Protein AF-A0A4D9EWF1-F1 (afdb_monomer_lite)

Foldseek 3Di:
DDDDDDDDDDDDDDDDPVVVVVVVVVVVVVVPPPPPPPDDPQPWDWDDDPPDTDIGRPVVVVVCVVVADPDHPPPDDDPVVVVVVVVVVVVVVVVVVVVVVVVVVVVVVVVVVVVVVVVVVVVVVVVVVVVVVVVVVVVVVVVVVVVVVVVVCVCVVVVVVVVVVVVVVVVVVVVVVD

pLDDT: mean 80.26, std 21.65, range [34.38, 98.81]

Structure (mmCIF, N/CA/C/O backbone):
data_AF-A0A4D9EWF1-F1
#
_entry.id   AF-A0A4D9EWF1-F1
#
loop_
_atom_site.group_PDB
_atom_site.id
_atom_site.type_symbol
_atom_site.label_atom_id
_atom_site.label_alt_id
_atom_site.label_comp_id
_atom_site.label_asym_id
_atom_site.label_entity_id
_atom_site.label_seq_id
_atom_site.pdbx_PDB_ins_code
_atom_site.Cartn_x
_atom_site.Cartn_y
_atom_site.Cartn_z
_atom_site.occupancy
_atom_site.B_iso_or_equiv
_atom_site.auth_seq_id
_atom_site.auth_comp_id
_atom_site.auth_asym_id
_atom_site.auth_atom_id
_atom_site.pdbx_PDB_model_num
ATOM 1 N N . MET A 1 1 ? -14.096 -40.165 -10.274 1.00 41.22 1 MET A N 1
ATOM 2 C CA . MET A 1 1 ? -14.334 -40.888 -9.010 1.00 41.22 1 MET A CA 1
ATOM 3 C C . MET A 1 1 ? -14.998 -39.906 -8.071 1.00 41.22 1 MET A C 1
ATOM 5 O O . MET A 1 1 ? -14.329 -39.024 -7.555 1.00 41.22 1 MET A O 1
ATOM 9 N N . ALA A 1 2 ? -16.323 -39.965 -8.005 1.00 45.28 2 ALA A N 1
ATOM 10 C CA . ALA A 1 2 ? -17.148 -39.137 -7.143 1.00 45.28 2 ALA A CA 1
ATOM 11 C C . ALA A 1 2 ? -17.804 -40.099 -6.155 1.00 45.28 2 ALA A C 1
ATOM 13 O O . ALA A 1 2 ? -18.654 -40.887 -6.554 1.00 45.28 2 ALA A O 1
ATOM 14 N N . GLU A 1 3 ? -17.343 -40.088 -4.910 1.00 45.12 3 GLU A N 1
ATOM 15 C CA . GLU A 1 3 ? -17.909 -40.901 -3.836 1.00 45.12 3 GLU A CA 1
ATOM 16 C C . GLU A 1 3 ? -18.661 -39.947 -2.912 1.00 45.12 3 GLU A C 1
ATOM 18 O O . GLU A 1 3 ? -18.071 -39.180 -2.150 1.00 45.12 3 GLU A O 1
ATOM 23 N N . GLY A 1 4 ? -19.984 -39.939 -3.078 1.00 44.94 4 GLY A N 1
ATOM 24 C CA . GLY A 1 4 ? -20.916 -39.242 -2.210 1.00 44.94 4 GLY A CA 1
ATOM 25 C C . GLY A 1 4 ? -21.021 -39.945 -0.863 1.00 44.94 4 GLY A C 1
ATOM 26 O O . GLY A 1 4 ? -21.132 -41.166 -0.792 1.00 44.94 4 GLY A O 1
ATOM 27 N N . TRP A 1 5 ? -21.004 -39.165 0.212 1.00 42.62 5 TRP A N 1
ATOM 28 C CA . TRP A 1 5 ? -21.293 -39.664 1.548 1.00 42.62 5 TRP A CA 1
ATOM 29 C C . TRP A 1 5 ? -22.778 -39.453 1.833 1.00 42.62 5 TRP A C 1
ATOM 31 O O . TRP A 1 5 ? -23.237 -38.340 2.084 1.00 42.62 5 TRP A O 1
ATOM 41 N N . HIS A 1 6 ? -23.527 -40.549 1.737 1.00 42.06 6 HIS A N 1
ATOM 42 C CA . HIS A 1 6 ? -24.895 -40.670 2.221 1.00 42.06 6 HIS A CA 1
ATOM 43 C C . HIS A 1 6 ? -24.904 -40.660 3.757 1.00 42.06 6 HIS A C 1
ATOM 45 O O . HIS A 1 6 ? -24.230 -41.468 4.393 1.00 42.06 6 HIS A O 1
ATOM 51 N N . VAL A 1 7 ? -25.702 -39.769 4.344 1.00 54.28 7 VAL A N 1
ATOM 52 C CA . VAL A 1 7 ? -26.043 -39.763 5.774 1.00 54.28 7 VAL A CA 1
ATOM 53 C C . VAL A 1 7 ? -27.310 -40.609 5.965 1.00 54.28 7 VAL A C 1
ATOM 55 O O . VAL A 1 7 ? -28.289 -40.351 5.259 1.00 54.28 7 VAL A O 1
ATOM 58 N N . PRO A 1 8 ? -27.345 -41.608 6.868 1.00 50.97 8 PRO A N 1
ATOM 59 C CA . PRO A 1 8 ? -28.571 -42.341 7.158 1.00 50.97 8 PRO A CA 1
ATOM 60 C C . PRO A 1 8 ? -29.468 -41.542 8.114 1.00 50.97 8 PRO A C 1
ATOM 62 O O . PRO A 1 8 ? -29.008 -40.979 9.108 1.00 50.97 8 PRO A O 1
ATOM 65 N N . ALA A 1 9 ? -30.759 -41.495 7.785 1.00 40.56 9 ALA A N 1
ATOM 66 C CA . ALA A 1 9 ? -31.810 -40.896 8.593 1.00 40.56 9 ALA A CA 1
ATOM 67 C C . ALA A 1 9 ? -32.040 -41.728 9.864 1.00 40.56 9 ALA A C 1
ATOM 69 O O . ALA A 1 9 ? -32.308 -42.923 9.780 1.00 40.56 9 ALA A O 1
ATOM 70 N N . ALA A 1 10 ? -31.939 -41.094 11.032 1.00 45.75 10 ALA A N 1
ATOM 71 C CA . ALA A 1 10 ? -32.420 -41.664 12.282 1.00 45.75 10 ALA A CA 1
ATOM 72 C C . ALA A 1 10 ? -33.916 -41.347 12.408 1.00 45.75 10 ALA A C 1
ATOM 74 O O . ALA A 1 10 ? -34.304 -40.183 12.532 1.00 45.75 10 ALA A O 1
ATOM 75 N N . GLU A 1 11 ? -34.742 -42.386 12.318 1.00 41.88 11 GLU A N 1
ATOM 76 C CA . GLU A 1 11 ? -36.169 -42.350 12.627 1.00 41.88 11 GLU A CA 1
ATOM 77 C C . GLU A 1 11 ? -36.391 -41.864 14.064 1.00 41.88 11 GLU A C 1
ATOM 79 O O . GLU A 1 11 ? -35.862 -42.419 15.026 1.00 41.88 11 GLU A O 1
ATOM 84 N N . VAL A 1 12 ? -37.179 -40.798 14.198 1.00 46.44 12 VAL A N 1
ATOM 85 C CA . VAL A 1 12 ? -37.703 -40.320 15.477 1.00 46.44 12 VAL A CA 1
ATOM 86 C C . VAL A 1 12 ? -38.947 -41.149 15.782 1.00 46.44 12 VAL A C 1
ATOM 88 O O . VAL A 1 12 ? -40.030 -40.867 15.269 1.00 46.44 12 VAL A O 1
ATOM 91 N N . GLU A 1 13 ? -38.784 -42.194 16.590 1.00 48.16 13 GLU A N 1
ATOM 92 C CA . GLU A 1 13 ? -39.905 -42.882 17.230 1.00 48.16 13 GLU A CA 1
ATOM 93 C C . GLU A 1 13 ? -40.568 -41.915 18.224 1.00 48.16 13 GLU A C 1
ATOM 95 O O . GLU A 1 13 ? -39.936 -41.420 19.159 1.00 48.16 13 GLU A O 1
ATOM 100 N N . GLY A 1 14 ? -41.839 -41.589 17.985 1.00 56.00 14 GLY A N 1
ATOM 101 C CA . GLY A 1 14 ? -42.643 -40.791 18.907 1.00 56.00 14 GLY A CA 1
ATOM 102 C C . GLY A 1 14 ? -42.967 -41.578 20.184 1.00 56.00 14 GLY A C 1
ATOM 103 O O . GLY A 1 14 ? -43.081 -42.803 20.129 1.00 56.00 14 GLY A O 1
ATOM 104 N N . PRO A 1 15 ? -43.150 -40.909 21.336 1.00 49.34 15 PRO A N 1
ATOM 105 C CA . PRO A 1 15 ? -43.495 -41.591 22.576 1.00 49.34 15 PRO A CA 1
ATOM 106 C C . PRO A 1 15 ? -44.854 -42.283 22.423 1.00 49.34 15 PRO A C 1
ATOM 108 O O . PRO A 1 15 ? -45.879 -41.649 22.159 1.00 49.34 15 PRO A O 1
ATOM 111 N N . GLY A 1 16 ? -44.840 -43.610 22.541 1.00 48.72 16 GLY A N 1
ATOM 112 C CA . GLY A 1 16 ? -46.017 -44.457 22.419 1.00 48.72 16 GLY A CA 1
ATOM 113 C C . GLY A 1 16 ? -47.043 -44.179 23.518 1.00 48.72 16 GLY A C 1
ATOM 114 O O . GLY A 1 16 ? -46.703 -43.907 24.670 1.00 48.72 16 GLY A O 1
ATOM 115 N N . GLN A 1 17 ? -48.323 -44.343 23.175 1.00 51.53 17 GLN A N 1
ATOM 116 C CA . GLN A 1 17 ? -49.503 -44.229 24.054 1.00 51.53 17 GLN A CA 1
ATOM 117 C C . GLN A 1 17 ? -49.448 -45.090 25.339 1.00 51.53 17 GLN A C 1
ATOM 119 O O . GLN A 1 17 ? -50.305 -44.972 26.212 1.00 51.53 17 GLN A O 1
ATOM 124 N N . GLN A 1 18 ? -48.427 -45.934 25.487 1.00 50.91 18 GLN A N 1
ATOM 125 C CA . GLN A 1 18 ? -48.161 -46.766 26.654 1.00 50.91 18 GLN A CA 1
ATOM 126 C C . GLN A 1 18 ? -47.516 -45.990 27.821 1.00 50.91 18 GLN A C 1
ATOM 128 O O . GLN A 1 18 ? -47.712 -46.365 28.976 1.00 50.91 18 GLN A O 1
ATOM 133 N N . GLU A 1 19 ? -46.824 -44.876 27.550 1.00 50.16 19 GLU A N 1
ATOM 134 C CA . GLU A 1 19 ? -46.183 -44.040 28.580 1.00 50.16 19 GLU A CA 1
ATOM 135 C C . GLU A 1 19 ? -47.187 -43.096 29.277 1.00 50.16 19 GLU A C 1
ATOM 137 O O . GLU A 1 19 ? -47.086 -42.836 30.477 1.00 50.16 19 GLU A O 1
ATOM 142 N N . GLN A 1 20 ? -48.244 -42.676 28.571 1.00 49.59 20 GLN A N 1
ATOM 143 C CA . GLN A 1 20 ? -49.324 -41.848 29.134 1.00 49.59 20 GLN A CA 1
ATOM 144 C C . GLN A 1 20 ? -50.220 -42.612 30.123 1.00 49.59 20 GLN A C 1
ATOM 146 O O . GLN A 1 20 ? -50.588 -42.070 31.163 1.00 49.59 20 GLN A O 1
ATOM 151 N N . LEU A 1 21 ? -50.502 -43.894 29.868 1.00 54.72 21 LEU A N 1
ATOM 152 C CA . LEU A 1 21 ? -51.277 -44.743 30.786 1.00 54.72 21 LEU A CA 1
ATOM 153 C C . LEU A 1 21 ? -50.493 -45.107 32.061 1.00 54.72 21 LEU A C 1
ATOM 155 O O . LEU A 1 21 ? -51.090 -45.351 33.110 1.00 54.72 21 LEU A O 1
ATOM 159 N N . ALA A 1 22 ? -49.157 -45.128 31.999 1.00 55.53 22 ALA A N 1
ATOM 160 C CA . ALA A 1 22 ? -48.307 -45.327 33.173 1.00 55.53 22 ALA A CA 1
ATOM 161 C C . ALA A 1 22 ? -48.285 -44.086 34.085 1.00 55.53 22 ALA A C 1
ATOM 163 O O . ALA A 1 22 ? -48.268 -44.224 35.311 1.00 55.53 22 ALA A O 1
ATOM 164 N N . ALA A 1 23 ? -48.350 -42.883 33.505 1.00 55.47 23 ALA A N 1
ATOM 165 C CA . ALA A 1 23 ? -48.400 -41.631 34.255 1.00 55.47 23 ALA A CA 1
ATOM 166 C C . ALA A 1 23 ? -49.732 -41.445 35.010 1.00 55.47 23 ALA A C 1
ATOM 168 O O . ALA A 1 23 ? -49.711 -41.073 36.183 1.00 55.47 23 ALA A O 1
ATOM 169 N N . GLU A 1 24 ? -50.879 -41.782 34.403 1.00 52.94 24 GLU A N 1
ATOM 170 C CA . GLU A 1 24 ? -52.185 -41.687 35.085 1.00 52.94 24 GLU A CA 1
ATOM 171 C C . GLU A 1 24 ? -52.344 -42.715 36.217 1.00 52.94 24 GLU A C 1
ATOM 173 O O . GLU A 1 24 ? -52.790 -42.363 37.310 1.00 52.94 24 GLU A O 1
ATOM 178 N N . ARG A 1 25 ? -51.872 -43.957 36.028 1.00 52.69 25 ARG A N 1
ATOM 179 C CA . ARG A 1 25 ? -51.883 -44.973 37.103 1.00 52.69 25 ARG A CA 1
ATOM 180 C C . ARG A 1 25 ? -50.954 -44.611 38.263 1.00 52.69 25 ARG A C 1
ATOM 182 O O . ARG A 1 25 ? -51.223 -44.988 39.401 1.00 52.69 25 ARG A O 1
ATOM 189 N N . SER A 1 26 ? -49.886 -43.861 37.989 1.00 52.09 26 SER A N 1
ATOM 190 C CA . SER A 1 26 ? -48.981 -43.348 39.023 1.00 52.09 26 SER A CA 1
ATOM 191 C C . SER A 1 26 ? -49.622 -42.221 39.846 1.00 52.09 26 SER A C 1
ATOM 193 O O . SER A 1 26 ? -49.317 -42.086 41.029 1.00 52.09 26 SER A O 1
ATOM 195 N N . LEU A 1 27 ? -50.549 -41.448 39.262 1.00 51.47 27 LEU A N 1
ATOM 196 C CA . LEU A 1 27 ? -51.271 -40.375 39.954 1.00 51.47 27 LEU A CA 1
ATOM 197 C C . LEU A 1 27 ? -52.372 -40.915 40.891 1.00 51.47 27 LEU A C 1
ATOM 199 O O . LEU A 1 27 ? -52.554 -40.397 41.994 1.00 51.47 27 LEU A O 1
ATOM 203 N N . GLU A 1 28 ? -53.070 -41.987 40.495 1.00 49.38 28 GLU A N 1
ATOM 204 C CA . GLU A 1 28 ? -54.054 -42.670 41.354 1.00 49.38 28 GLU A CA 1
ATOM 205 C C . GLU A 1 28 ? -53.389 -43.475 42.485 1.00 49.38 28 GLU A C 1
ATOM 207 O O . GLU A 1 28 ? -53.903 -43.500 43.605 1.00 49.38 28 GLU A O 1
ATOM 212 N N . ALA A 1 29 ? -52.209 -44.061 42.242 1.00 44.09 29 ALA A N 1
ATOM 213 C CA . ALA A 1 29 ? -51.452 -44.795 43.261 1.00 44.09 29 ALA A CA 1
ATOM 214 C C . ALA A 1 29 ? -50.949 -43.895 44.408 1.00 44.09 29 ALA A C 1
ATOM 216 O O . ALA A 1 29 ? -50.896 -44.332 45.555 1.00 44.09 29 ALA A O 1
ATOM 217 N N . LEU A 1 30 ? -50.658 -42.618 44.135 1.00 44.62 30 LEU A N 1
ATOM 218 C CA . LEU A 1 30 ? -50.255 -41.644 45.160 1.00 44.62 30 LEU A CA 1
ATOM 219 C C . LEU A 1 30 ? -51.425 -41.141 46.025 1.00 44.62 30 LEU A C 1
ATOM 221 O O . LEU A 1 30 ? -51.194 -40.578 47.094 1.00 44.62 30 LEU A O 1
ATOM 225 N N . SER A 1 31 ? -52.676 -41.354 45.602 1.00 44.22 31 SER A N 1
ATOM 226 C CA . SER A 1 31 ? -53.863 -40.959 46.378 1.00 44.22 31 SER A CA 1
ATOM 227 C C . SER A 1 31 ? -54.306 -42.020 47.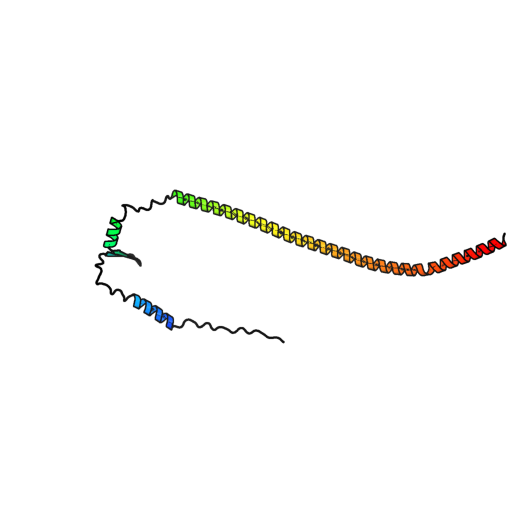396 1.00 44.22 31 SER A C 1
ATOM 229 O O . SER A 1 31 ? -55.109 -41.717 48.279 1.00 44.22 31 SER A O 1
ATOM 231 N N . LEU A 1 32 ? -53.781 -43.251 47.304 1.00 44.00 32 LEU A N 1
ATOM 232 C CA . LEU A 1 32 ? -54.250 -44.408 48.077 1.00 44.00 32 LEU A CA 1
ATOM 233 C C . LEU A 1 32 ? -53.301 -44.874 49.196 1.00 44.00 32 LEU A C 1
ATOM 235 O O . LEU A 1 32 ? -53.559 -45.899 49.819 1.00 44.00 32 LEU A O 1
ATOM 239 N N . GLU A 1 33 ? -52.252 -44.110 49.510 1.00 43.50 33 GLU A N 1
ATOM 240 C CA . GLU A 1 33 ? -51.353 -44.384 50.645 1.00 43.50 33 GLU A CA 1
ATOM 241 C C . GLU A 1 33 ? -51.491 -43.338 51.769 1.00 43.50 33 GLU A C 1
ATOM 243 O O . GLU A 1 33 ? -50.526 -42.938 52.412 1.00 43.50 33 GLU A O 1
ATOM 248 N N . CYS A 1 34 ? -52.723 -42.912 52.067 1.00 34.38 34 CYS A N 1
ATOM 249 C CA . CYS A 1 34 ? -53.056 -42.263 53.344 1.00 34.38 34 CYS A CA 1
ATOM 250 C C . CYS A 1 34 ? -53.622 -43.310 54.323 1.00 34.38 34 CYS A C 1
ATOM 252 O O . CYS A 1 34 ? -54.742 -43.205 54.819 1.00 34.38 34 CYS A O 1
ATOM 254 N N . GLY A 1 35 ? -52.854 -44.382 54.527 1.00 42.12 35 GLY A N 1
ATOM 255 C CA . GLY A 1 35 ? -53.223 -45.568 55.305 1.00 42.12 35 GLY A CA 1
ATOM 256 C C . GLY A 1 35 ? -52.390 -45.776 56.572 1.00 42.12 35 GLY A C 1
ATOM 257 O O . GLY A 1 35 ? -52.255 -46.906 57.022 1.00 42.12 35 GLY A O 1
ATOM 258 N N . ALA A 1 36 ? -51.824 -44.717 57.158 1.00 41.38 36 ALA A N 1
ATOM 259 C CA . ALA A 1 36 ? -51.098 -44.777 58.432 1.00 41.38 36 ALA A CA 1
ATOM 260 C C . ALA A 1 36 ? -51.789 -43.922 59.510 1.00 41.38 36 ALA A C 1
ATOM 262 O O . ALA A 1 36 ? -51.182 -43.071 60.153 1.00 41.38 36 ALA A O 1
ATOM 263 N N . ALA A 1 37 ? -53.091 -44.141 59.705 1.00 40.91 37 ALA A N 1
ATOM 264 C CA . ALA A 1 37 ? -53.919 -43.424 60.677 1.00 40.91 37 ALA A CA 1
ATOM 265 C C . ALA A 1 37 ? -53.872 -44.008 62.108 1.00 40.91 37 ALA A C 1
ATOM 267 O O . ALA A 1 37 ? -54.810 -43.808 62.874 1.00 40.91 37 ALA A O 1
ATOM 268 N N . SER A 1 38 ? -52.832 -44.751 62.509 1.00 43.00 38 SER A N 1
ATOM 269 C CA . SER A 1 38 ? -52.869 -45.467 63.804 1.00 43.00 38 SER A CA 1
ATOM 270 C C . SER A 1 38 ? -51.646 -45.355 64.714 1.00 43.00 38 SER A C 1
ATOM 272 O O . SER A 1 38 ? -51.520 -46.165 65.623 1.00 43.00 38 SER A O 1
ATOM 274 N N . ALA A 1 39 ? -50.774 -44.353 64.570 1.00 41.41 39 ALA A N 1
ATOM 275 C CA . ALA A 1 39 ? -49.689 -44.193 65.558 1.00 41.41 39 ALA A CA 1
ATOM 276 C C . ALA A 1 39 ? -49.294 -42.756 65.923 1.00 41.41 39 ALA A C 1
ATOM 278 O O . ALA A 1 39 ? -48.381 -42.558 66.719 1.00 41.41 39 ALA A O 1
ATOM 279 N N . LEU A 1 40 ? -49.982 -41.746 65.396 1.00 41.62 40 LEU A N 1
ATOM 280 C CA . LEU A 1 40 ? -49.797 -40.363 65.814 1.00 41.62 40 LEU A CA 1
ATOM 281 C C . LEU A 1 40 ? -51.195 -39.788 66.000 1.00 41.62 40 LEU A C 1
ATOM 283 O O . LEU A 1 40 ? -51.944 -39.667 65.035 1.00 41.62 40 LEU A O 1
ATOM 287 N N . GLU A 1 41 ? -51.569 -39.456 67.229 1.00 49.84 41 GLU A N 1
ATOM 288 C CA . GLU A 1 41 ? -52.664 -38.523 67.474 1.00 49.84 41 GLU A CA 1
ATOM 289 C C . GLU A 1 41 ? -52.263 -37.191 66.808 1.00 49.84 41 GLU A C 1
ATOM 291 O O . GLU A 1 41 ? -51.609 -36.346 67.419 1.00 49.84 41 GLU A O 1
ATOM 296 N N . LEU A 1 42 ? -52.549 -37.019 65.509 1.00 54.03 42 LEU A N 1
ATOM 297 C CA . LEU A 1 42 ? -52.389 -35.737 64.824 1.00 54.03 42 LEU A CA 1
ATOM 298 C C . LEU A 1 42 ? -53.509 -34.810 65.305 1.00 54.03 42 LEU A C 1
ATOM 300 O O . LEU A 1 42 ? -54.446 -34.498 64.575 1.00 54.03 42 LEU A O 1
ATOM 304 N N . GLU A 1 43 ? -53.403 -34.337 66.545 1.00 63.75 43 GLU A N 1
ATOM 305 C CA . GLU A 1 43 ? -54.030 -33.078 66.917 1.00 63.75 43 GLU A CA 1
ATOM 306 C C . GLU A 1 43 ? -53.408 -32.002 66.025 1.00 63.75 43 GLU A C 1
ATOM 308 O O . GLU A 1 43 ? -52.221 -31.679 66.121 1.00 63.75 43 GLU A O 1
ATOM 313 N N . GLY A 1 44 ? -54.204 -31.473 65.107 1.00 71.06 44 GLY A N 1
ATOM 314 C CA . GLY A 1 44 ? -53.797 -30.414 64.204 1.00 71.06 44 GLY A CA 1
ATOM 315 C C . GLY A 1 44 ? -55.009 -29.799 63.528 1.00 71.06 44 GLY A C 1
ATOM 316 O O . GLY A 1 44 ? -56.036 -30.450 63.350 1.00 71.06 44 GLY A O 1
ATOM 317 N N . SER A 1 45 ? -54.905 -28.525 63.166 1.00 76.19 45 SER A N 1
ATOM 318 C CA . SER A 1 45 ? -55.960 -27.846 62.418 1.00 76.19 45 SER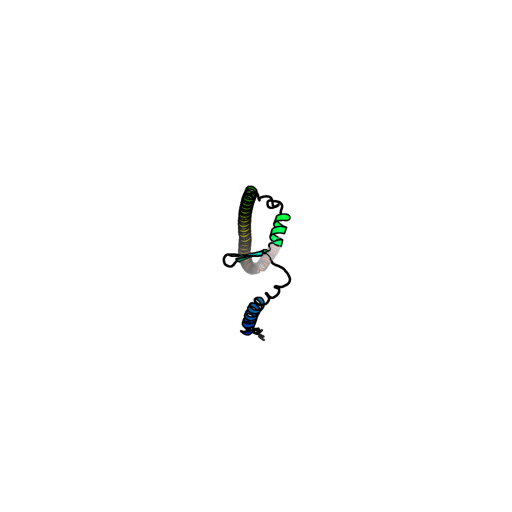 A CA 1
ATOM 319 C C . SER A 1 45 ? -55.617 -27.846 60.933 1.00 76.19 45 SER A C 1
ATOM 321 O O . SER A 1 45 ? -54.509 -27.482 60.535 1.00 76.19 45 SER A O 1
ATOM 323 N N . VAL A 1 46 ? -56.571 -28.280 60.109 1.00 78.75 46 VAL A N 1
ATOM 324 C CA . VAL A 1 46 ? -56.490 -28.175 58.650 1.00 78.75 46 VAL A CA 1
ATOM 325 C C . VAL A 1 46 ? -57.361 -26.998 58.231 1.00 78.75 46 VAL A C 1
ATOM 327 O O . VAL A 1 46 ? -58.565 -26.999 58.482 1.00 78.75 46 VAL A O 1
ATOM 330 N N . ARG A 1 47 ? -56.775 -26.001 57.570 1.00 77.69 47 ARG A N 1
ATOM 331 C CA . ARG A 1 47 ? -57.515 -24.959 56.849 1.00 77.69 47 ARG A CA 1
ATOM 332 C C . ARG A 1 47 ? -57.269 -25.129 55.359 1.00 77.69 47 ARG A C 1
ATOM 334 O O . ARG A 1 47 ? -56.151 -25.412 54.945 1.00 77.69 47 ARG A O 1
ATOM 341 N N . ARG A 1 48 ? -58.313 -24.984 54.551 1.00 78.56 48 ARG A N 1
ATOM 342 C CA . ARG A 1 48 ? -58.204 -24.997 53.090 1.00 78.56 48 ARG A CA 1
ATOM 343 C C . ARG A 1 48 ? -58.611 -23.631 52.574 1.00 78.56 48 ARG A C 1
ATOM 345 O O . ARG A 1 48 ? -59.764 -23.245 52.737 1.00 78.56 48 ARG A O 1
ATOM 352 N N . GLU A 1 49 ? -57.664 -22.923 51.977 1.00 77.69 49 GLU A N 1
ATOM 353 C CA . GLU A 1 49 ? -57.903 -21.660 51.283 1.00 77.69 49 GLU A CA 1
ATOM 354 C C . GLU A 1 49 ? -57.564 -21.861 49.802 1.00 77.69 49 GLU A C 1
ATOM 356 O O . GLU A 1 49 ? -56.401 -21.941 49.407 1.00 77.69 49 GLU A O 1
ATOM 361 N N . GLY A 1 50 ? -58.599 -22.009 48.968 1.00 80.62 50 GLY A N 1
ATOM 362 C CA . GLY A 1 50 ? -58.441 -22.302 47.541 1.00 80.62 50 GLY A CA 1
ATOM 363 C C . GLY A 1 50 ? -57.740 -23.643 47.289 1.00 80.62 50 GLY A C 1
ATOM 364 O O . GLY A 1 50 ? -58.159 -24.674 47.811 1.00 80.62 50 GLY A O 1
ATOM 365 N N . LEU A 1 51 ? -56.670 -23.624 46.487 1.00 76.50 51 LEU A N 1
ATOM 366 C CA . LEU A 1 51 ? -55.824 -24.796 46.214 1.00 76.50 51 LEU A CA 1
ATOM 367 C C . LEU A 1 51 ? -54.806 -25.086 47.331 1.00 76.50 51 LEU A C 1
ATOM 369 O O . LEU A 1 51 ? -54.103 -26.092 47.268 1.00 76.50 51 LEU A O 1
ATOM 373 N N . LEU A 1 52 ? -54.703 -24.222 48.346 1.00 65.19 52 LEU A N 1
ATOM 374 C CA . LEU A 1 52 ? -53.711 -24.354 49.403 1.00 65.19 52 LEU A CA 1
ATOM 375 C C . LEU A 1 52 ? -54.315 -25.038 50.638 1.00 65.19 52 LEU A C 1
ATOM 377 O O . LEU A 1 52 ? -55.223 -24.523 51.296 1.00 65.19 52 LEU A O 1
ATOM 381 N N . THR A 1 53 ? -53.778 -26.205 50.983 1.00 77.00 53 THR A N 1
ATOM 382 C CA . THR A 1 53 ? -54.031 -26.891 52.257 1.00 77.00 53 THR A CA 1
ATOM 383 C C . THR A 1 53 ? -53.008 -26.460 53.298 1.00 77.00 53 THR A C 1
ATOM 385 O O . THR A 1 53 ? -51.832 -26.800 53.199 1.00 77.00 53 THR A O 1
ATOM 388 N N . HIS A 1 54 ? -53.470 -25.759 54.328 1.00 72.06 54 HIS A N 1
ATOM 389 C CA . HIS A 1 54 ? -52.676 -25.384 55.486 1.00 72.06 54 HIS A CA 1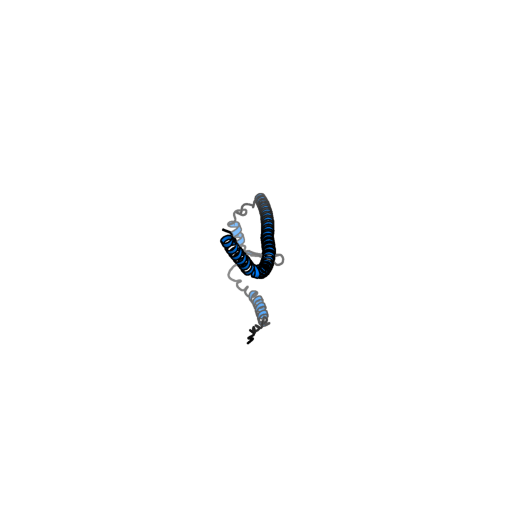
ATOM 390 C C . HIS A 1 54 ? -52.902 -26.407 56.602 1.00 72.06 54 HIS A C 1
ATOM 392 O O . HIS A 1 54 ? -53.993 -26.483 57.170 1.00 72.06 54 HIS A O 1
ATOM 398 N N . PHE A 1 55 ? -51.882 -27.203 56.914 1.00 78.81 55 PHE A N 1
ATOM 399 C CA . PHE A 1 55 ? -51.915 -28.137 58.035 1.00 78.81 55 PHE A CA 1
ATOM 400 C C . PHE A 1 55 ? -50.994 -27.649 59.148 1.00 78.81 55 PHE A C 1
ATOM 402 O O . PHE A 1 55 ? -49.793 -27.488 58.940 1.00 78.81 55 PHE A O 1
ATOM 409 N N . VAL A 1 56 ? -51.557 -27.426 60.335 1.00 77.81 56 VAL A N 1
ATOM 410 C CA . VAL A 1 56 ? -50.793 -27.037 61.522 1.00 77.81 56 VAL A CA 1
ATOM 411 C C . VAL A 1 56 ? -50.951 -28.110 62.583 1.00 77.81 56 VAL A C 1
ATOM 413 O O . VAL A 1 56 ? -52.001 -28.204 63.215 1.00 77.81 56 VAL A O 1
ATOM 416 N N . ALA A 1 57 ? -49.903 -28.905 62.794 1.00 83.12 57 ALA A N 1
ATOM 417 C CA . ALA A 1 57 ? -49.853 -29.853 63.901 1.00 83.12 57 ALA A CA 1
ATOM 418 C C . ALA A 1 57 ? -49.763 -29.090 65.232 1.00 83.12 57 ALA A C 1
ATOM 420 O O . ALA A 1 57 ? -48.838 -28.301 65.439 1.00 83.12 57 ALA A O 1
ATOM 421 N N . SER A 1 58 ? -50.688 -29.346 66.154 1.00 77.19 58 SER A N 1
ATOM 422 C CA . SER A 1 58 ? -50.809 -28.658 67.445 1.00 77.19 58 SER A CA 1
ATOM 423 C C . SER A 1 58 ? -49.539 -28.782 68.290 1.00 77.19 58 SER A C 1
ATOM 425 O O . SER A 1 58 ? -49.128 -27.825 68.948 1.00 77.19 58 SER A O 1
ATOM 427 N N . ASN A 1 59 ? -48.868 -29.939 68.233 1.00 73.81 59 ASN A N 1
ATOM 428 C CA . ASN A 1 59 ? -47.607 -30.176 68.939 1.00 73.81 59 ASN A CA 1
ATOM 429 C C . ASN A 1 59 ? -46.465 -29.313 68.377 1.00 73.81 59 ASN A C 1
ATOM 431 O O . ASN A 1 59 ? -45.713 -28.704 69.140 1.00 73.81 59 ASN A O 1
ATOM 435 N N . LEU A 1 60 ? -46.384 -29.201 67.046 1.00 71.69 60 LEU A N 1
ATOM 436 C CA . LEU A 1 60 ? -45.397 -28.363 66.371 1.00 71.69 60 LEU A CA 1
ATOM 437 C C . LEU A 1 60 ? -45.695 -26.877 66.596 1.00 71.69 60 LEU A C 1
ATOM 439 O O . LEU A 1 60 ? -44.779 -26.125 66.900 1.00 71.69 60 LEU A O 1
ATOM 443 N N . GLN A 1 61 ? -46.963 -26.463 66.551 1.00 74.31 61 GLN A N 1
ATOM 444 C CA . GLN A 1 61 ? -47.386 -25.098 66.869 1.00 74.31 61 GLN A CA 1
ATOM 445 C C . GLN A 1 61 ? -47.010 -24.709 68.300 1.00 74.31 61 GLN A C 1
ATOM 447 O O . GLN A 1 61 ? -46.446 -23.639 68.514 1.00 74.31 61 GLN A O 1
ATOM 452 N N . ARG A 1 62 ? -47.271 -25.584 69.278 1.00 74.31 62 ARG A N 1
ATOM 453 C CA . ARG A 1 62 ? -46.902 -25.348 70.678 1.00 74.31 62 ARG A CA 1
ATOM 454 C C . ARG A 1 62 ? -45.383 -25.329 70.862 1.00 74.31 62 ARG A C 1
ATOM 456 O O . ARG A 1 62 ? -44.887 -24.432 71.532 1.00 74.31 62 ARG A O 1
ATOM 463 N N . LYS A 1 63 ? -44.632 -26.258 70.253 1.00 74.69 63 LYS A N 1
ATOM 464 C CA . LYS A 1 63 ? -43.158 -26.237 70.301 1.00 74.69 63 LYS A CA 1
ATOM 465 C C . LYS A 1 63 ? -42.593 -24.978 69.665 1.00 74.69 63 LYS A C 1
ATOM 467 O O . LYS A 1 63 ? -41.740 -24.373 70.288 1.00 74.69 63 LYS A O 1
ATOM 472 N N . ILE A 1 64 ? -43.100 -24.555 68.505 1.00 70.94 64 ILE A N 1
ATOM 473 C CA . ILE A 1 64 ? -42.700 -23.300 67.860 1.00 70.94 64 ILE A CA 1
ATOM 474 C C . ILE A 1 64 ? -43.030 -22.115 68.765 1.00 70.94 64 ILE A C 1
ATOM 476 O O . ILE A 1 64 ? -42.179 -21.265 68.928 1.00 70.94 64 ILE A O 1
ATOM 480 N N . GLN A 1 65 ? -44.199 -22.056 69.406 1.00 72.38 65 GLN A N 1
ATOM 481 C CA . GLN A 1 65 ? -44.522 -20.967 70.341 1.00 72.38 65 GLN A CA 1
ATOM 482 C C . GLN A 1 65 ? -43.622 -20.945 71.584 1.00 72.38 65 GLN A C 1
ATOM 484 O O . GLN A 1 65 ? -43.319 -19.873 72.091 1.00 72.38 65 GLN A O 1
ATOM 489 N N . LEU A 1 66 ? -43.201 -22.113 72.075 1.00 70.81 66 LEU A N 1
ATOM 490 C CA . LEU A 1 66 ? -42.323 -22.240 73.242 1.00 70.81 66 LEU A CA 1
ATOM 491 C C . LEU A 1 66 ? -40.837 -22.049 72.900 1.00 70.81 66 LEU A C 1
ATOM 493 O O . LEU A 1 66 ? -40.064 -21.651 73.766 1.00 70.81 66 LEU A O 1
ATOM 497 N N . SER A 1 67 ? -40.427 -22.360 71.666 1.00 64.69 67 SER A N 1
ATOM 498 C CA . SER A 1 67 ? -39.051 -22.208 71.178 1.00 64.69 67 SER A CA 1
ATOM 499 C C . SER A 1 67 ? -38.824 -20.904 70.421 1.00 64.69 67 SER A C 1
ATOM 501 O O . SER A 1 67 ? -37.677 -20.518 70.207 1.00 64.69 67 SER A O 1
ATOM 503 N N . ALA A 1 68 ? -39.890 -20.247 69.964 1.00 55.59 68 ALA A N 1
ATOM 504 C CA . ALA A 1 68 ? -39.810 -18.931 69.365 1.00 55.59 68 ALA A CA 1
ATOM 505 C C . ALA A 1 68 ? -39.604 -17.914 70.492 1.00 55.59 68 ALA A C 1
ATOM 507 O O . ALA A 1 68 ? -40.447 -17.823 71.387 1.00 55.59 68 ALA A O 1
ATOM 508 N N . PRO A 1 69 ? -38.530 -17.111 70.465 1.00 53.78 69 PRO A N 1
ATOM 509 C CA . PRO A 1 69 ? -38.555 -15.859 71.203 1.00 53.78 69 PRO A CA 1
ATOM 510 C C . PRO A 1 69 ? -39.784 -15.060 70.737 1.00 53.78 69 PRO A C 1
ATOM 512 O O . PRO A 1 69 ? -40.147 -15.094 69.558 1.00 53.78 69 PRO A O 1
ATOM 515 N N . ALA A 1 70 ? -40.478 -14.405 71.671 1.00 57.34 70 ALA A N 1
ATOM 516 C CA . ALA A 1 70 ? -41.594 -13.529 71.335 1.00 57.34 70 ALA A CA 1
ATOM 517 C C . ALA A 1 70 ? -41.108 -12.497 70.301 1.00 57.34 70 ALA A C 1
ATOM 519 O O . ALA A 1 70 ? -40.194 -11.731 70.586 1.00 57.34 70 ALA A O 1
ATOM 520 N N . ALA A 1 71 ? -41.721 -12.523 69.115 1.00 57.53 71 ALA A N 1
ATOM 521 C CA . ALA A 1 71 ? -41.255 -11.890 67.882 1.00 57.53 71 ALA A CA 1
ATOM 522 C C . ALA A 1 71 ? -39.991 -12.535 67.277 1.00 57.53 71 ALA A C 1
ATOM 524 O O . ALA A 1 71 ? -38.985 -12.778 67.936 1.00 57.53 71 ALA A O 1
ATOM 525 N N . SER A 1 72 ? -40.073 -12.817 65.977 1.00 54.31 72 SER A N 1
ATOM 526 C CA . SER A 1 72 ? -38.994 -13.308 65.118 1.00 54.31 72 SER A CA 1
ATOM 527 C C . SER A 1 72 ? -37.613 -12.778 65.527 1.00 54.31 72 SER A C 1
ATOM 529 O O . SER A 1 72 ? -37.374 -11.578 65.466 1.00 54.31 72 SER A O 1
ATOM 531 N N . ALA A 1 73 ? -36.670 -13.669 65.848 1.00 59.00 73 ALA A N 1
ATOM 532 C CA . ALA A 1 73 ? -35.261 -13.323 66.087 1.00 59.00 73 ALA A CA 1
ATOM 533 C C . ALA A 1 73 ? -34.526 -12.794 64.834 1.00 59.00 73 ALA A C 1
ATOM 535 O O . ALA A 1 73 ? -33.316 -12.581 64.862 1.00 59.00 73 ALA A O 1
ATOM 536 N N . ILE A 1 74 ? -35.246 -12.608 63.727 1.00 59.47 74 ILE A N 1
ATOM 537 C CA . ILE A 1 74 ? -34.755 -11.931 62.535 1.00 59.47 74 ILE A CA 1
ATOM 538 C C . ILE A 1 74 ? -35.007 -10.436 62.767 1.00 59.47 74 ILE A C 1
ATOM 540 O O . ILE A 1 74 ? -36.176 -10.042 62.848 1.00 59.47 74 ILE A O 1
ATOM 544 N N . PRO A 1 75 ? -33.957 -9.606 62.920 1.00 72.69 75 PRO A N 1
ATOM 545 C CA . PRO A 1 75 ? -34.136 -8.167 63.037 1.00 72.69 75 PRO A CA 1
ATOM 546 C C . PRO A 1 75 ? -34.886 -7.637 61.804 1.00 72.69 75 PRO A C 1
ATOM 548 O O . PRO A 1 75 ? -34.685 -8.156 60.701 1.00 72.69 75 PRO A O 1
ATOM 551 N N . PRO A 1 76 ? -35.768 -6.635 61.965 1.00 76.06 76 PRO A N 1
ATOM 552 C CA . PRO A 1 76 ? -36.512 -6.077 60.845 1.00 76.06 76 PRO A CA 1
ATOM 553 C C . PRO A 1 76 ? -35.535 -5.557 59.788 1.00 76.06 76 PRO A C 1
ATOM 555 O O . PRO A 1 76 ? -34.595 -4.828 60.106 1.00 76.06 76 PRO A O 1
ATOM 558 N N . VAL A 1 77 ? -35.751 -5.958 58.534 1.00 82.69 77 VAL A N 1
ATOM 559 C CA . VAL A 1 77 ? -34.958 -5.475 57.401 1.00 82.69 77 VAL A CA 1
ATOM 560 C C . VAL A 1 77 ? -35.154 -3.970 57.293 1.00 82.69 77 VAL A C 1
ATOM 562 O O . VAL A 1 77 ? -36.289 -3.506 57.179 1.00 82.69 77 VAL A O 1
ATOM 565 N N . ASP A 1 78 ? -34.056 -3.219 57.328 1.00 89.44 78 ASP A N 1
ATOM 566 C CA . ASP A 1 78 ? -34.099 -1.771 57.182 1.00 89.44 78 ASP A CA 1
ATOM 567 C C . ASP A 1 78 ? -34.493 -1.399 55.739 1.00 89.44 78 ASP A C 1
ATOM 569 O O . ASP A 1 78 ? -33.746 -1.682 54.793 1.00 89.44 78 ASP A O 1
ATOM 573 N N . PRO A 1 79 ? -35.661 -0.766 55.527 1.00 89.56 79 PRO A N 1
ATOM 574 C CA . PRO A 1 79 ? -36.086 -0.352 54.198 1.00 89.56 79 PRO A CA 1
ATOM 575 C C . PRO A 1 79 ? -35.187 0.739 53.597 1.00 89.56 79 PRO A C 1
ATOM 577 O O . PRO A 1 79 ? -35.182 0.887 52.374 1.00 89.56 79 PRO A O 1
ATOM 580 N N . ALA A 1 80 ? -34.439 1.502 54.405 1.00 91.88 80 ALA A N 1
ATOM 581 C CA . ALA A 1 80 ? -33.489 2.492 53.898 1.00 91.88 80 ALA A CA 1
ATOM 582 C C . ALA A 1 80 ? -32.279 1.812 53.239 1.00 91.88 80 ALA A C 1
ATOM 584 O O . ALA A 1 80 ? -31.980 2.107 52.084 1.00 91.88 80 ALA A O 1
ATOM 585 N N . ALA A 1 81 ? -31.685 0.808 53.891 1.00 92.25 81 ALA A N 1
ATOM 586 C CA . ALA A 1 81 ? -30.586 0.024 53.324 1.00 92.25 81 ALA A CA 1
ATOM 587 C C . ALA A 1 81 ? -30.934 -0.640 51.972 1.00 92.25 81 ALA A C 1
ATOM 589 O O . ALA A 1 81 ? -30.106 -0.676 51.062 1.00 92.25 81 ALA A O 1
ATOM 590 N N . LEU A 1 82 ? -32.170 -1.131 51.797 1.00 93.12 82 LEU A N 1
ATOM 591 C CA . LEU A 1 82 ? -32.635 -1.667 50.508 1.00 93.12 82 LEU A CA 1
ATOM 592 C C . LEU A 1 82 ? -32.727 -0.588 49.421 1.00 93.12 82 LEU A C 1
ATOM 594 O O . LEU A 1 82 ? -32.384 -0.848 48.268 1.00 93.12 82 LEU A O 1
ATOM 598 N N . ARG A 1 83 ? -33.184 0.619 49.771 1.00 95.12 83 ARG A N 1
ATOM 599 C CA . ARG A 1 83 ? -33.245 1.751 48.833 1.00 95.12 83 ARG A CA 1
ATOM 600 C C . ARG A 1 83 ? -31.850 2.194 48.410 1.00 95.12 83 ARG A C 1
ATOM 602 O O . ARG A 1 83 ? -31.643 2.428 47.223 1.00 95.12 83 ARG A O 1
ATOM 609 N N . ASP A 1 84 ? -30.908 2.235 49.345 1.00 96.62 84 ASP A N 1
ATOM 610 C CA . ASP A 1 84 ? -29.511 2.570 49.063 1.00 96.62 84 ASP A CA 1
ATOM 611 C C . ASP A 1 84 ? -28.858 1.518 48.161 1.00 96.62 84 ASP A C 1
ATOM 613 O O . ASP A 1 84 ? -28.171 1.871 47.204 1.00 96.62 84 ASP A O 1
ATOM 617 N N . LEU A 1 85 ? -29.134 0.228 48.390 1.00 95.44 85 LEU A N 1
ATOM 618 C CA . LEU A 1 85 ? -28.662 -0.851 47.521 1.00 95.44 85 LEU A CA 1
ATOM 619 C C . LEU A 1 85 ? -29.218 -0.721 46.097 1.00 95.44 85 LEU A C 1
ATOM 621 O O . LEU A 1 85 ? -28.468 -0.863 45.134 1.00 95.44 85 LEU A O 1
ATOM 625 N N . VAL A 1 86 ? -30.514 -0.428 45.952 1.00 96.19 86 VAL A N 1
ATOM 626 C CA . VAL A 1 86 ? -31.139 -0.198 44.640 1.00 96.19 86 VAL A CA 1
ATOM 627 C C . VAL A 1 86 ? -30.538 1.033 43.956 1.00 96.19 86 VAL A C 1
ATOM 629 O O . VAL A 1 86 ? -30.247 0.983 42.761 1.00 96.19 86 VAL A O 1
ATOM 632 N N . ALA A 1 87 ? -30.307 2.118 44.698 1.00 96.62 87 ALA A N 1
ATOM 633 C CA . ALA A 1 87 ? -29.687 3.328 44.166 1.00 96.62 87 ALA A CA 1
ATOM 634 C C . ALA A 1 87 ? -28.247 3.068 43.696 1.00 96.62 87 ALA A C 1
ATOM 636 O O . ALA A 1 87 ? -27.887 3.457 42.585 1.00 96.62 87 ALA A O 1
ATOM 637 N N . LEU A 1 88 ? -27.447 2.361 44.499 1.00 98.00 88 LEU A N 1
ATOM 638 C CA . LEU A 1 88 ? -26.078 1.989 44.151 1.00 98.00 88 LEU A CA 1
ATOM 639 C C . LEU A 1 88 ? -26.043 1.044 42.945 1.00 98.00 88 LEU A C 1
ATOM 641 O O . LEU A 1 88 ? -25.258 1.255 42.026 1.00 98.00 88 LEU A O 1
ATOM 645 N N . ALA A 1 89 ? -26.923 0.040 42.904 1.00 97.88 89 ALA A N 1
ATOM 646 C CA . ALA A 1 89 ? -27.049 -0.858 41.759 1.00 97.88 89 ALA A CA 1
ATOM 647 C C . ALA A 1 89 ? -27.405 -0.091 40.474 1.00 97.88 89 ALA A C 1
ATOM 649 O O . ALA A 1 89 ? -26.825 -0.358 39.423 1.00 97.88 89 ALA A O 1
ATOM 650 N N . GLY A 1 90 ? -28.293 0.908 40.561 1.00 98.12 90 GLY A N 1
ATOM 651 C CA . GLY A 1 90 ? -28.618 1.799 39.445 1.00 98.12 90 GLY A CA 1
ATOM 652 C C . GLY A 1 90 ? -27.434 2.661 38.992 1.00 98.12 90 GLY A C 1
ATOM 653 O O . GLY A 1 90 ? -27.205 2.808 37.794 1.00 98.12 90 GLY A O 1
ATOM 654 N N . GLN A 1 91 ? -26.641 3.188 39.930 1.00 98.31 91 GLN A N 1
ATOM 655 C CA . GLN A 1 91 ? -25.423 3.944 39.615 1.00 98.31 91 GLN A CA 1
ATOM 656 C C . GLN A 1 91 ? -24.370 3.074 38.925 1.00 98.31 91 GLN A C 1
ATOM 658 O O . GLN A 1 91 ? -23.788 3.498 37.929 1.00 98.31 91 GLN A O 1
ATOM 663 N N . VAL A 1 92 ? -24.148 1.853 39.419 1.00 98.25 92 VAL A N 1
ATOM 664 C CA . VAL A 1 92 ? -23.212 0.899 38.809 1.00 98.25 92 VAL A CA 1
ATOM 665 C C . VAL A 1 92 ? -23.677 0.510 37.407 1.00 98.25 92 VAL A C 1
ATOM 667 O O . VAL A 1 92 ? -22.864 0.513 36.488 1.00 98.25 92 VAL A O 1
ATOM 670 N N . ALA A 1 93 ? -24.971 0.236 37.213 1.00 98.38 93 ALA A N 1
ATOM 671 C CA . ALA A 1 93 ? -25.521 -0.051 35.889 1.00 98.38 93 ALA A CA 1
ATOM 672 C C . ALA A 1 93 ? -25.258 1.104 34.907 1.00 98.38 93 ALA A C 1
ATOM 674 O O . ALA A 1 93 ? -24.698 0.879 33.838 1.00 98.38 93 ALA A O 1
ATOM 675 N N . ALA A 1 94 ? -25.533 2.348 35.315 1.00 97.94 94 ALA A N 1
ATOM 676 C CA . ALA A 1 94 ? -25.267 3.527 34.490 1.00 97.94 94 ALA A CA 1
ATOM 677 C C . ALA A 1 94 ? -23.770 3.716 34.169 1.00 97.94 94 ALA A C 1
ATOM 679 O O . ALA A 1 94 ? -23.413 4.109 33.059 1.00 97.94 94 ALA A O 1
ATOM 680 N N . GLN A 1 95 ? -22.877 3.424 35.121 1.00 98.44 95 GLN A N 1
ATOM 681 C CA . GLN A 1 95 ? -21.428 3.464 34.892 1.00 98.44 95 GLN A CA 1
ATOM 682 C C . GLN A 1 95 ? -20.968 2.389 33.899 1.00 98.44 95 GLN A C 1
ATOM 684 O O . GLN A 1 95 ? -20.111 2.661 33.057 1.00 98.44 95 GLN A O 1
ATOM 689 N N . VAL A 1 96 ? -21.535 1.182 33.979 1.00 98.56 96 VAL A N 1
ATOM 690 C CA . VAL A 1 96 ? -21.260 0.096 33.028 1.00 98.56 96 VAL A CA 1
ATOM 691 C C . VAL A 1 96 ? -21.766 0.459 31.635 1.00 98.56 96 VAL A C 1
ATOM 693 O O . VAL A 1 96 ? -21.026 0.266 30.673 1.00 98.56 96 VAL A O 1
ATOM 696 N N . ASP A 1 97 ? -22.962 1.037 31.515 1.00 98.50 97 ASP A N 1
ATOM 697 C CA . ASP A 1 97 ? -23.508 1.489 30.230 1.00 98.50 97 ASP A CA 1
ATOM 698 C C . ASP A 1 97 ? -22.602 2.534 29.566 1.00 98.50 97 ASP A C 1
ATOM 700 O O . ASP A 1 97 ? -22.291 2.431 28.376 1.00 98.50 97 ASP A O 1
ATOM 704 N N . GLU A 1 98 ? -22.107 3.506 30.336 1.00 98.25 98 GLU A N 1
ATOM 705 C CA . GLU A 1 98 ? -21.185 4.519 29.816 1.00 98.25 98 GLU A CA 1
ATOM 706 C C . GLU A 1 98 ? -19.839 3.909 29.393 1.00 98.25 98 GLU A C 1
ATOM 708 O O . GLU A 1 98 ? -19.291 4.263 28.343 1.00 98.25 98 GLU A O 1
ATOM 713 N N . LEU A 1 99 ? -19.322 2.938 30.153 1.00 98.50 99 LEU A N 1
ATOM 714 C CA . LEU A 1 99 ? -18.103 2.217 29.792 1.00 98.50 99 LEU A CA 1
ATOM 715 C C . LEU A 1 99 ? -18.295 1.406 28.505 1.00 98.50 99 LEU A C 1
ATOM 717 O O . LEU A 1 99 ? -17.457 1.487 27.606 1.00 98.50 99 LEU A O 1
ATOM 721 N N . LEU A 1 100 ? -19.400 0.668 28.378 1.00 98.50 100 LEU A N 1
ATOM 722 C CA . LEU A 1 100 ? -19.731 -0.095 27.172 1.00 98.50 100 LEU A CA 1
ATOM 723 C C . LEU A 1 100 ? -19.859 0.819 25.956 1.00 98.50 100 LEU A C 1
ATOM 725 O O . LEU A 1 100 ? -19.329 0.500 24.890 1.00 98.50 100 LEU A O 1
ATOM 729 N N . ARG A 1 101 ? -20.499 1.981 26.119 1.00 98.56 101 ARG A N 1
ATOM 730 C CA . ARG A 1 101 ? -20.612 2.989 25.063 1.00 98.56 101 ARG A CA 1
ATOM 731 C C . ARG A 1 101 ? -19.238 3.512 24.639 1.00 98.56 101 ARG A C 1
ATOM 733 O O . ARG A 1 101 ? -18.955 3.578 23.445 1.00 98.56 101 ARG A O 1
ATOM 740 N N . SER A 1 102 ? -18.367 3.828 25.597 1.00 98.19 102 SER A N 1
ATOM 741 C CA . SER A 1 102 ? -16.993 4.277 25.339 1.00 98.19 102 SER 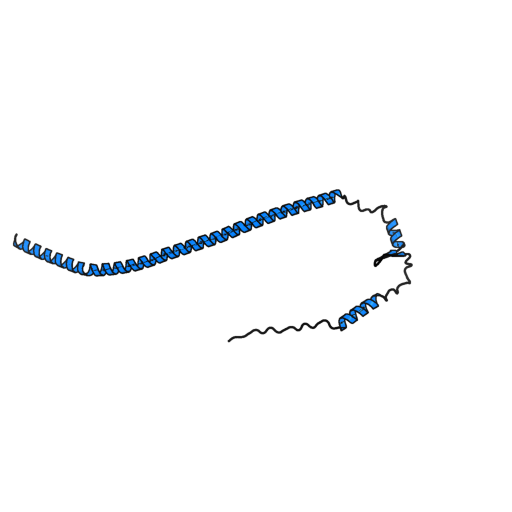A CA 1
ATOM 742 C C . SER A 1 102 ? -16.168 3.222 24.592 1.00 98.19 102 SER A C 1
ATOM 744 O O . SER A 1 102 ? -15.563 3.520 23.559 1.00 98.19 102 SER A O 1
ATOM 746 N N . VAL A 1 103 ? -16.209 1.964 25.047 1.00 98.56 103 VAL A N 1
ATOM 747 C CA . VAL A 1 103 ? -15.522 0.839 24.392 1.00 98.56 103 VAL A CA 1
ATOM 748 C C . VAL A 1 103 ? -16.062 0.613 22.982 1.00 98.56 103 VAL A C 1
ATOM 750 O O . VAL A 1 103 ? -15.277 0.425 22.055 1.00 98.56 103 VAL A O 1
ATOM 753 N N . HIS A 1 104 ? -17.380 0.683 22.790 1.00 98.25 104 HIS A N 1
ATOM 754 C CA . HIS A 1 104 ? -17.997 0.550 21.473 1.00 98.25 104 HIS A CA 1
ATOM 755 C C . HIS A 1 104 ? -17.519 1.642 20.507 1.00 98.25 104 HIS A C 1
ATOM 757 O O . HIS A 1 104 ? -17.089 1.332 19.395 1.00 98.25 104 HIS A O 1
ATOM 763 N N . CYS A 1 105 ? -17.513 2.907 20.942 1.00 98.19 105 CYS A N 1
ATOM 764 C CA . CYS A 1 105 ? -16.982 4.015 20.147 1.00 98.19 105 CYS A CA 1
ATOM 765 C C . CYS A 1 105 ? -15.488 3.832 19.824 1.00 98.19 105 CYS A C 1
ATOM 767 O O . CYS A 1 105 ? -15.076 4.046 18.684 1.00 98.19 105 CYS A O 1
ATOM 769 N N . GLY A 1 106 ? -14.675 3.394 20.792 1.00 98.31 106 GLY A N 1
ATOM 770 C CA . GLY A 1 106 ? -13.255 3.101 20.576 1.00 98.31 106 GLY A CA 1
ATOM 771 C C . GLY A 1 106 ? -13.025 1.970 19.568 1.00 98.31 106 GLY A C 1
ATOM 772 O O . GLY A 1 106 ? -12.184 2.091 18.678 1.00 98.31 106 GLY A O 1
ATOM 773 N N . LEU A 1 107 ? -13.817 0.897 19.647 1.00 98.38 107 LEU A N 1
ATOM 774 C CA . LEU A 1 107 ? -13.767 -0.228 18.711 1.00 98.38 107 LEU A CA 1
ATOM 775 C C . LEU A 1 107 ? -14.141 0.204 17.285 1.00 98.38 107 LEU A C 1
ATOM 777 O O . LEU A 1 107 ? -13.475 -0.185 16.324 1.00 98.38 107 LEU A O 1
ATOM 781 N N . GLN A 1 108 ? -15.177 1.035 17.138 1.00 98.50 108 GLN A N 1
ATOM 782 C CA . GLN A 1 108 ? -15.564 1.601 15.844 1.00 98.50 108 GLN A CA 1
ATOM 783 C C . GLN A 1 108 ? -14.448 2.468 15.251 1.00 98.50 108 GLN A C 1
ATOM 785 O O . GLN A 1 108 ? -14.124 2.316 14.074 1.00 98.50 108 GLN A O 1
ATOM 790 N N . ALA A 1 109 ? -13.813 3.318 16.062 1.00 98.12 109 ALA A N 1
ATOM 791 C CA . ALA A 1 109 ? -12.685 4.138 15.625 1.00 98.12 109 ALA A CA 1
ATOM 792 C C . ALA A 1 109 ? -11.487 3.283 15.170 1.00 98.12 109 ALA A C 1
ATOM 794 O O . ALA A 1 109 ? -10.916 3.540 14.111 1.00 98.12 109 ALA A O 1
ATOM 795 N N . LEU A 1 110 ? -11.141 2.228 15.917 1.00 98.12 110 LEU A N 1
ATOM 796 C CA . LEU A 1 110 ? -10.085 1.282 15.534 1.00 98.12 110 LEU A CA 1
ATOM 797 C C . LEU A 1 110 ? -10.419 0.524 14.244 1.00 98.12 110 LEU A C 1
ATOM 799 O O . LEU A 1 110 ? -9.548 0.340 13.395 1.00 98.12 110 LEU A O 1
ATOM 803 N N . THR A 1 111 ? -11.678 0.120 14.069 1.00 98.38 111 THR A N 1
ATOM 804 C CA . THR A 1 111 ? -12.142 -0.544 12.841 1.00 98.38 111 THR A CA 1
ATOM 805 C C . THR A 1 111 ? -12.024 0.398 11.644 1.00 98.38 111 THR A C 1
ATOM 807 O O . THR A 1 111 ? -11.494 0.007 10.605 1.00 98.38 111 THR A O 1
ATOM 810 N N . ALA A 1 112 ? -12.437 1.660 11.798 1.00 98.50 112 ALA A N 1
ATOM 811 C CA . ALA A 1 112 ? -12.297 2.677 10.760 1.00 98.50 112 ALA A CA 1
ATOM 812 C C . ALA A 1 112 ? -10.823 2.937 10.407 1.00 98.50 112 ALA A C 1
ATOM 814 O O . ALA A 1 112 ? -10.477 3.015 9.229 1.00 98.50 112 ALA A O 1
ATOM 815 N N . LEU A 1 113 ? -9.942 3.000 11.410 1.00 98.50 113 LEU A N 1
ATOM 816 C CA . LEU A 1 113 ? -8.504 3.154 11.198 1.00 98.50 113 LEU A CA 1
ATOM 817 C C . LEU A 1 113 ? -7.909 1.959 10.441 1.00 98.50 113 LEU A C 1
ATOM 819 O O . LEU A 1 113 ? -7.152 2.154 9.496 1.00 98.50 113 LEU A O 1
ATOM 823 N N . SER A 1 114 ? -8.275 0.729 10.816 1.00 98.38 114 SER A N 1
ATOM 824 C CA . SER A 1 114 ? -7.814 -0.490 10.140 1.00 98.38 114 SER A CA 1
ATOM 825 C C . SER A 1 114 ? -8.231 -0.515 8.668 1.00 98.38 114 SER A C 1
ATOM 827 O O . SER A 1 114 ? -7.400 -0.784 7.799 1.00 98.38 114 SER A O 1
ATOM 829 N N . VAL A 1 115 ? -9.484 -0.150 8.376 1.00 98.69 115 VAL A N 1
ATOM 830 C CA . VAL A 1 115 ? -9.975 0.011 7.001 1.00 98.69 115 VAL A CA 1
ATOM 831 C C . VAL A 1 115 ? -9.172 1.079 6.253 1.00 98.69 115 VAL A C 1
ATOM 833 O O . VAL A 1 115 ? -8.753 0.836 5.122 1.00 98.69 115 VAL A O 1
ATOM 836 N N . GLY A 1 116 ? -8.883 2.215 6.895 1.00 98.44 116 GLY A N 1
ATOM 837 C CA . GLY A 1 116 ? -8.045 3.273 6.327 1.00 98.44 116 GLY A CA 1
ATOM 838 C C . GLY A 1 116 ? -6.619 2.812 6.007 1.00 98.44 116 GLY A C 1
ATOM 839 O O . GLY A 1 116 ? -6.090 3.138 4.943 1.00 98.44 116 GLY A O 1
ATOM 840 N N . CYS A 1 117 ? -6.004 1.997 6.871 1.00 98.38 117 CYS A N 1
ATOM 841 C CA . CYS A 1 117 ? -4.689 1.404 6.613 1.00 98.38 117 CYS A CA 1
ATOM 842 C C . CYS A 1 117 ? -4.709 0.491 5.382 1.00 98.38 117 CYS A C 1
ATOM 844 O O . CYS A 1 117 ? -3.822 0.585 4.535 1.00 98.38 117 CYS A O 1
ATOM 846 N N . ILE A 1 118 ? -5.726 -0.369 5.261 1.00 98.50 118 ILE A N 1
ATOM 847 C CA . ILE A 1 118 ? -5.888 -1.264 4.105 1.00 98.50 118 ILE A CA 1
ATOM 848 C C . ILE A 1 118 ? -6.077 -0.453 2.821 1.00 98.50 118 ILE A C 1
ATOM 850 O O . ILE A 1 118 ? -5.460 -0.766 1.805 1.00 98.50 118 ILE A O 1
ATOM 854 N N . GLN A 1 119 ? -6.893 0.600 2.868 1.00 98.56 119 GLN A N 1
ATOM 855 C CA . GLN A 1 119 ? -7.123 1.488 1.727 1.00 98.56 119 GLN A CA 1
ATOM 856 C C . GLN A 1 119 ? -5.834 2.194 1.307 1.00 98.56 119 GLN A C 1
ATOM 858 O O . GLN A 1 119 ? -5.447 2.101 0.151 1.00 98.56 119 GLN A O 1
ATOM 863 N N . THR A 1 120 ? -5.108 2.790 2.255 1.00 98.56 120 THR A N 1
ATOM 864 C CA . THR A 1 120 ? -3.843 3.486 1.972 1.00 98.56 120 THR A CA 1
ATOM 865 C C . THR A 1 120 ? -2.800 2.533 1.385 1.00 98.56 120 THR A C 1
ATOM 867 O O . THR A 1 120 ? -2.097 2.883 0.440 1.00 98.56 120 THR A O 1
ATOM 870 N N . TYR A 1 121 ? -2.709 1.310 1.917 1.00 98.69 121 TYR A N 1
ATOM 871 C CA . TYR A 1 121 ? -1.810 0.289 1.386 1.00 98.69 121 TYR A CA 1
ATOM 872 C C . TYR A 1 121 ? -2.184 -0.113 -0.042 1.00 98.69 121 TYR A C 1
ATOM 874 O O . TYR A 1 121 ? -1.317 -0.141 -0.912 1.00 98.69 121 TYR A O 1
ATOM 882 N N . ARG A 1 122 ? -3.469 -0.387 -0.294 1.00 98.56 122 ARG A N 1
ATOM 883 C CA . ARG A 1 122 ? -3.975 -0.721 -1.628 1.00 98.56 122 ARG A CA 1
ATOM 884 C C . ARG A 1 122 ? -3.652 0.389 -2.624 1.00 98.56 122 ARG A C 1
ATOM 886 O O . ARG A 1 122 ? -3.077 0.102 -3.665 1.00 98.56 122 ARG A O 1
ATOM 893 N N . ASP A 1 123 ? -3.964 1.631 -2.275 1.00 98.62 123 ASP A N 1
ATOM 894 C CA . ASP A 1 123 ? -3.769 2.781 -3.156 1.00 98.62 123 ASP A CA 1
ATOM 895 C C . ASP A 1 123 ? -2.268 3.008 -3.442 1.00 98.62 123 ASP A C 1
ATOM 897 O O . ASP A 1 123 ? -1.874 3.277 -4.576 1.00 98.62 123 ASP A O 1
ATOM 901 N N . GLY A 1 124 ? -1.400 2.820 -2.440 1.00 98.62 124 GLY A N 1
ATOM 902 C CA . GLY A 1 124 ? 0.054 2.885 -2.614 1.00 98.62 124 GLY A CA 1
ATOM 903 C C . GLY A 1 124 ? 0.619 1.769 -3.500 1.00 98.62 124 GLY A C 1
ATOM 904 O O . GLY A 1 124 ? 1.489 2.026 -4.332 1.00 98.62 124 GLY A O 1
ATOM 905 N N . VAL A 1 125 ? 0.122 0.536 -3.354 1.00 98.75 125 VAL A N 1
ATOM 906 C CA . VAL A 1 125 ? 0.518 -0.602 -4.201 1.00 98.75 125 VAL A CA 1
ATOM 907 C C . VAL A 1 125 ? 0.031 -0.419 -5.637 1.00 98.75 125 VAL A C 1
ATOM 909 O O . VAL A 1 125 ? 0.786 -0.699 -6.564 1.00 98.75 125 VAL A O 1
ATOM 912 N N . GLU A 1 126 ? -1.189 0.077 -5.833 1.00 98.62 126 GLU A N 1
ATOM 913 C CA . GLU A 1 126 ? -1.742 0.369 -7.158 1.00 98.62 126 GLU A CA 1
ATOM 914 C C . GLU A 1 126 ? -0.934 1.466 -7.862 1.00 98.62 126 GLU A C 1
ATOM 916 O O . GLU A 1 126 ? -0.461 1.265 -8.980 1.00 98.62 126 GLU A O 1
ATOM 921 N N . SER A 1 127 ? -0.638 2.561 -7.154 1.00 98.62 127 SER A N 1
ATOM 922 C CA . SER A 1 127 ? 0.229 3.636 -7.648 1.00 98.62 127 SER A CA 1
ATOM 923 C C . SER A 1 127 ? 1.635 3.143 -8.023 1.00 98.62 127 SER A C 1
ATOM 925 O O . SER A 1 127 ? 2.165 3.495 -9.080 1.00 98.62 127 SER A O 1
ATOM 927 N N . LEU A 1 128 ? 2.244 2.291 -7.189 1.00 98.69 128 LEU A N 1
ATOM 928 C CA . LEU A 1 128 ? 3.532 1.669 -7.501 1.00 98.69 128 LEU A CA 1
ATOM 929 C C . LEU A 1 128 ? 3.435 0.757 -8.733 1.00 98.69 128 LEU A C 1
ATOM 931 O O . LEU A 1 128 ? 4.348 0.756 -9.559 1.00 98.69 128 LEU A O 1
ATOM 935 N N . GLY A 1 129 ? 2.339 0.007 -8.865 1.00 98.62 129 GLY A N 1
ATOM 936 C CA . GLY A 1 129 ? 2.051 -0.828 -10.027 1.00 98.62 129 GLY A CA 1
ATOM 937 C C . GLY A 1 129 ? 2.039 -0.020 -11.323 1.00 98.62 129 GLY A C 1
ATOM 938 O O . GLY A 1 129 ? 2.759 -0.365 -12.259 1.00 98.62 129 GLY A O 1
ATOM 939 N N . GLU A 1 130 ? 1.313 1.099 -11.355 1.00 98.62 130 GLU A N 1
ATOM 940 C CA . GLU A 1 130 ? 1.269 2.011 -12.508 1.00 98.62 130 GLU A CA 1
ATOM 941 C C . GLU A 1 130 ? 2.642 2.629 -12.832 1.00 98.62 130 GLU A C 1
ATOM 943 O O . GLU A 1 130 ? 3.033 2.740 -14.002 1.00 98.62 130 GLU A O 1
ATOM 948 N N . ALA A 1 131 ? 3.405 3.016 -11.803 1.00 98.69 131 ALA A N 1
ATOM 949 C CA . ALA A 1 131 ? 4.741 3.585 -11.970 1.00 98.69 131 ALA A CA 1
ATOM 950 C C . ALA A 1 131 ? 5.728 2.567 -12.566 1.00 98.69 131 ALA A C 1
ATOM 952 O O . ALA A 1 131 ? 6.474 2.885 -13.498 1.00 98.69 131 ALA A O 1
ATOM 953 N N . VAL A 1 132 ? 5.719 1.330 -12.063 1.00 98.81 132 VAL A N 1
ATOM 954 C CA . VAL A 1 132 ? 6.558 0.241 -12.580 1.00 98.81 132 VAL A CA 1
ATOM 955 C C . VAL A 1 132 ? 6.135 -0.151 -13.994 1.00 98.81 132 VAL A C 1
ATOM 957 O O . VAL A 1 132 ? 6.995 -0.306 -14.854 1.00 98.81 132 VAL A O 1
ATOM 960 N N . ASP A 1 133 ? 4.839 -0.244 -14.276 1.00 98.69 133 ASP A N 1
ATOM 961 C CA . ASP A 1 133 ? 4.308 -0.527 -15.614 1.00 98.69 133 ASP A CA 1
ATOM 962 C C . ASP A 1 133 ? 4.735 0.543 -16.640 1.00 98.69 133 ASP A C 1
ATOM 964 O O . ASP A 1 133 ? 5.195 0.243 -17.748 1.00 98.69 133 ASP A O 1
ATOM 968 N N . THR A 1 134 ? 4.712 1.814 -16.233 1.00 98.62 134 THR A N 1
ATOM 969 C CA . THR A 1 134 ? 5.252 2.918 -17.038 1.00 98.62 134 THR A CA 1
ATOM 970 C C . THR A 1 134 ? 6.766 2.802 -17.232 1.00 98.62 134 THR A C 1
ATOM 972 O O . THR A 1 134 ? 7.257 3.014 -18.343 1.00 98.62 134 THR A O 1
ATOM 975 N N . SER A 1 135 ? 7.509 2.407 -16.194 1.00 98.62 135 SER A N 1
ATOM 976 C CA . SER A 1 135 ? 8.953 2.155 -16.277 1.00 98.62 135 SER A CA 1
ATOM 977 C C . SER A 1 135 ? 9.290 1.013 -17.243 1.00 98.62 135 SER A C 1
ATOM 979 O O . SER A 1 135 ? 10.190 1.149 -18.071 1.00 98.62 135 SER A O 1
ATOM 981 N N . ILE A 1 136 ? 8.527 -0.083 -17.219 1.00 98.75 136 ILE A N 1
ATOM 982 C CA . ILE A 1 136 ? 8.697 -1.216 -18.138 1.00 98.75 136 ILE A CA 1
ATOM 983 C C . ILE A 1 136 ? 8.502 -0.758 -19.587 1.00 98.75 136 ILE A C 1
ATOM 985 O O . ILE A 1 136 ? 9.348 -1.033 -20.441 1.00 98.75 136 ILE A O 1
ATOM 989 N N . ARG A 1 137 ? 7.435 0.001 -19.878 1.00 98.69 137 ARG A N 1
ATOM 990 C CA . ARG A 1 137 ? 7.222 0.581 -21.218 1.00 98.69 137 ARG A CA 1
ATOM 991 C C . ARG A 1 137 ? 8.366 1.492 -21.651 1.00 98.69 137 ARG A C 1
ATOM 993 O O . ARG A 1 137 ? 8.811 1.419 -22.800 1.00 98.69 137 ARG A O 1
ATOM 1000 N N . ALA A 1 138 ? 8.844 2.343 -20.746 1.00 98.69 138 ALA A N 1
ATOM 1001 C CA . ALA A 1 138 ? 9.974 3.222 -21.014 1.00 98.69 138 ALA A CA 1
ATOM 1002 C C . ALA A 1 138 ? 11.247 2.417 -21.322 1.00 98.69 138 ALA A C 1
ATOM 1004 O O . ALA A 1 138 ? 11.959 2.750 -22.267 1.00 98.69 138 ALA A O 1
ATOM 1005 N N . MET A 1 139 ? 11.488 1.320 -20.599 1.00 98.69 139 MET A N 1
ATOM 1006 C CA . MET A 1 139 ? 12.615 0.420 -20.838 1.00 98.69 139 MET A CA 1
ATOM 1007 C C . MET A 1 139 ? 12.545 -0.221 -22.227 1.00 98.69 139 MET A C 1
ATOM 1009 O O . MET A 1 139 ? 13.519 -0.161 -22.971 1.00 98.69 139 MET A O 1
ATOM 1013 N N . TYR A 1 140 ? 11.394 -0.775 -22.622 1.00 98.69 140 TYR A N 1
ATOM 1014 C CA . TYR A 1 140 ? 11.232 -1.339 -23.969 1.00 98.69 140 TYR A CA 1
ATOM 1015 C C . TYR A 1 140 ? 11.444 -0.292 -25.065 1.00 98.69 140 TYR A C 1
ATOM 1017 O O . TYR A 1 140 ? 12.088 -0.567 -26.076 1.00 98.69 140 TYR A O 1
ATOM 1025 N N . THR A 1 141 ? 10.955 0.928 -24.841 1.00 98.69 141 THR A N 1
ATOM 1026 C CA . THR A 1 141 ? 11.182 2.048 -25.763 1.00 98.69 141 THR A CA 1
ATOM 1027 C C . THR A 1 141 ? 12.669 2.388 -25.861 1.00 98.69 141 THR A C 1
ATOM 1029 O O . THR A 1 141 ? 13.182 2.601 -26.957 1.00 98.69 141 THR A O 1
ATOM 1032 N N . LEU A 1 142 ? 13.376 2.418 -24.730 1.00 98.62 142 LEU A N 1
ATOM 1033 C CA . LEU A 1 142 ? 14.809 2.689 -24.684 1.00 98.62 142 LEU A CA 1
ATOM 1034 C C . LEU A 1 142 ? 15.605 1.629 -25.451 1.00 98.62 142 LEU A C 1
ATOM 1036 O O . LEU A 1 142 ? 16.474 1.989 -26.238 1.00 98.62 142 LEU A O 1
ATOM 1040 N N . VAL A 1 143 ? 15.281 0.346 -25.265 1.00 98.69 143 VAL A N 1
ATOM 1041 C CA . VAL A 1 143 ? 15.927 -0.761 -25.986 1.00 98.69 143 VAL A CA 1
ATOM 1042 C C . VAL A 1 143 ? 15.783 -0.581 -27.498 1.00 98.69 143 VAL A C 1
ATOM 1044 O O . VAL A 1 143 ? 16.790 -0.615 -28.200 1.00 98.69 143 VAL A O 1
ATOM 1047 N N . ALA A 1 144 ? 14.579 -0.276 -27.990 1.00 98.62 144 ALA A N 1
ATOM 1048 C CA . ALA A 1 144 ? 14.358 -0.025 -29.416 1.00 98.62 144 ALA A CA 1
ATOM 1049 C C . ALA A 1 144 ? 15.204 1.150 -29.944 1.00 98.62 144 ALA A C 1
ATOM 1051 O O . ALA A 1 144 ? 15.780 1.079 -31.028 1.00 98.62 144 ALA A O 1
ATOM 1052 N N . ARG A 1 145 ? 15.347 2.229 -29.162 1.00 98.50 145 ARG A N 1
ATOM 1053 C CA . ARG A 1 145 ? 16.207 3.365 -29.540 1.00 98.50 145 ARG A CA 1
ATOM 1054 C C . ARG A 1 145 ? 17.694 3.018 -29.528 1.00 98.50 145 ARG A C 1
ATOM 1056 O O . ARG A 1 145 ? 18.432 3.544 -30.357 1.00 98.50 145 ARG A O 1
ATOM 1063 N N . CYS A 1 146 ? 18.140 2.146 -28.627 1.00 98.44 146 CYS A N 1
ATOM 1064 C CA . CYS A 1 146 ? 19.514 1.646 -28.635 1.00 98.44 146 CYS A CA 1
ATOM 1065 C C . CYS A 1 146 ? 19.805 0.832 -29.902 1.00 98.44 146 CYS A C 1
ATOM 1067 O O . CYS A 1 146 ? 20.869 1.001 -30.489 1.00 98.44 146 CYS A O 1
ATOM 1069 N N . GLU A 1 147 ? 18.862 0.004 -30.351 1.00 98.56 147 GLU A N 1
ATOM 1070 C CA . GLU A 1 147 ? 18.999 -0.765 -31.596 1.00 98.56 147 GLU A CA 1
ATOM 1071 C C . GLU A 1 147 ? 19.055 0.150 -32.827 1.00 98.56 147 GLU A C 1
ATOM 1073 O O . GLU A 1 147 ? 19.919 -0.008 -33.690 1.00 98.56 147 GLU A O 1
ATOM 1078 N N . GLU A 1 148 ? 18.187 1.161 -32.892 1.00 98.62 148 GLU A N 1
ATOM 1079 C CA . GLU A 1 148 ? 18.225 2.169 -33.957 1.00 98.62 148 GLU A CA 1
ATOM 1080 C C . GLU A 1 148 ? 19.551 2.945 -33.976 1.00 98.62 148 GLU A C 1
ATOM 1082 O O . GLU A 1 148 ? 20.118 3.190 -35.045 1.00 98.62 148 GLU A O 1
ATOM 1087 N N . LEU A 1 149 ? 20.064 3.319 -32.799 1.00 98.44 149 LEU A N 1
ATOM 1088 C CA . LEU A 1 149 ? 21.354 3.991 -32.667 1.00 98.44 149 LEU A CA 1
ATOM 1089 C C . LEU A 1 149 ? 22.506 3.090 -33.121 1.00 98.44 149 LEU A C 1
ATOM 1091 O O . LEU A 1 149 ? 23.393 3.560 -33.832 1.00 98.44 149 LEU A O 1
ATOM 1095 N N . ASP A 1 150 ? 22.494 1.812 -32.741 1.00 98.06 150 ASP A N 1
ATOM 1096 C CA . ASP A 1 150 ? 23.522 0.855 -33.151 1.00 98.06 150 ASP A CA 1
ATOM 1097 C C . ASP A 1 150 ? 23.572 0.715 -34.680 1.00 98.06 150 ASP A C 1
ATOM 1099 O O . ASP A 1 150 ? 24.641 0.828 -35.286 1.00 98.06 150 ASP A O 1
ATOM 1103 N N . LEU A 1 151 ? 22.406 0.601 -35.326 1.00 98.38 151 LEU A N 1
ATOM 1104 C CA . LEU A 1 151 ? 22.288 0.582 -36.786 1.00 98.38 151 LEU A CA 1
ATOM 1105 C C . LEU A 1 151 ? 22.820 1.869 -37.428 1.00 98.38 151 LEU A C 1
ATOM 1107 O O . LEU A 1 151 ? 23.575 1.811 -38.403 1.00 98.38 151 LEU A O 1
ATOM 1111 N N . ALA A 1 152 ? 22.471 3.032 -36.874 1.00 98.12 152 ALA A N 1
ATOM 1112 C CA . ALA A 1 152 ? 22.955 4.322 -37.363 1.00 98.12 152 ALA A CA 1
ATOM 1113 C C . ALA A 1 152 ? 24.482 4.487 -37.210 1.00 98.12 152 ALA A C 1
ATOM 1115 O O . ALA A 1 152 ? 25.101 5.232 -37.974 1.00 98.12 152 ALA A O 1
ATOM 1116 N N . MET A 1 153 ? 25.100 3.780 -36.259 1.00 98.31 153 MET A N 1
ATOM 1117 C CA . MET A 1 153 ? 26.537 3.829 -35.972 1.00 98.31 153 MET A CA 1
ATOM 1118 C C . MET A 1 153 ? 27.386 2.866 -36.820 1.00 98.31 153 MET A C 1
ATOM 1120 O O . MET A 1 153 ? 28.598 3.074 -36.933 1.00 98.31 153 MET A O 1
ATOM 1124 N N . GLN A 1 154 ? 26.784 1.883 -37.501 1.00 98.00 154 GLN A N 1
ATOM 1125 C CA . GLN A 1 154 ? 27.481 0.924 -38.378 1.00 98.00 154 GLN A CA 1
ATOM 1126 C C . GLN A 1 154 ? 28.481 1.539 -39.391 1.00 98.00 154 GLN A C 1
ATOM 1128 O O . GLN A 1 154 ? 29.559 0.968 -39.578 1.00 98.00 154 GLN A O 1
ATOM 1133 N N . PRO A 1 155 ? 28.228 2.692 -40.053 1.00 97.88 155 PRO A N 1
ATOM 1134 C CA . PRO A 1 155 ? 29.177 3.259 -41.019 1.00 97.88 155 PRO A CA 1
ATOM 1135 C C . PRO A 1 155 ? 30.358 4.021 -40.389 1.00 97.88 155 PRO A C 1
ATOM 1137 O O . PRO A 1 155 ? 31.327 4.337 -41.091 1.00 97.88 155 PRO A O 1
ATOM 1140 N N . VAL A 1 156 ? 30.321 4.329 -39.088 1.00 98.25 156 VAL A N 1
ATOM 1141 C CA . VAL A 1 156 ? 31.331 5.171 -38.419 1.00 98.25 156 VAL A CA 1
ATOM 1142 C C . VAL A 1 156 ? 32.756 4.593 -38.505 1.00 98.25 156 VAL A C 1
ATOM 1144 O O . VAL A 1 156 ? 33.672 5.347 -38.854 1.00 98.25 156 VAL A O 1
ATOM 1147 N N . PRO A 1 157 ? 33.006 3.284 -38.290 1.00 97.50 157 PRO A N 1
ATOM 1148 C CA . PRO A 1 157 ? 34.349 2.710 -38.424 1.00 97.50 157 PRO A CA 1
ATOM 1149 C C . PRO A 1 157 ? 34.915 2.810 -39.848 1.00 97.50 157 PRO A C 1
ATOM 1151 O O . PRO A 1 157 ? 36.113 3.054 -40.032 1.00 97.50 157 PRO A O 1
ATOM 1154 N N . ALA A 1 158 ? 34.062 2.657 -40.867 1.00 97.38 158 ALA A N 1
ATOM 1155 C CA . ALA A 1 158 ? 34.458 2.793 -42.266 1.00 97.38 158 ALA A CA 1
ATOM 1156 C C . ALA A 1 158 ? 34.832 4.244 -42.598 1.00 97.38 158 ALA A C 1
ATOM 1158 O O . ALA A 1 158 ? 35.857 4.492 -43.238 1.00 97.38 158 ALA A O 1
ATOM 1159 N N . LEU A 1 159 ? 34.053 5.211 -42.103 1.00 98.06 159 LEU A N 1
ATOM 1160 C CA . LEU A 1 159 ? 34.378 6.631 -42.217 1.00 98.06 159 LEU A CA 1
ATOM 1161 C C . LEU A 1 159 ? 35.716 6.955 -41.535 1.00 98.06 159 LEU A C 1
ATOM 1163 O O . LEU A 1 159 ? 36.572 7.604 -42.137 1.00 98.06 159 LEU A O 1
ATOM 1167 N N . ALA A 1 160 ? 35.946 6.432 -40.328 1.00 98.19 160 ALA A N 1
ATOM 1168 C CA . ALA A 1 160 ? 37.209 6.605 -39.612 1.00 98.19 160 ALA A CA 1
ATOM 1169 C C . ALA A 1 160 ? 38.408 6.034 -40.391 1.00 98.19 160 ALA A C 1
ATOM 1171 O O . ALA A 1 160 ? 39.487 6.630 -40.402 1.00 98.19 160 ALA A O 1
ATOM 1172 N N . ARG A 1 161 ? 38.237 4.899 -41.084 1.00 98.19 161 ARG A N 1
ATOM 1173 C CA . ARG A 1 161 ? 39.270 4.341 -41.969 1.00 98.19 161 ARG A CA 1
ATOM 1174 C C . ARG A 1 161 ? 39.558 5.260 -43.155 1.00 98.19 161 ARG A C 1
ATOM 1176 O O . ARG A 1 161 ? 40.719 5.580 -43.371 1.00 98.19 161 ARG A O 1
ATOM 1183 N N . ARG A 1 162 ? 38.524 5.755 -43.843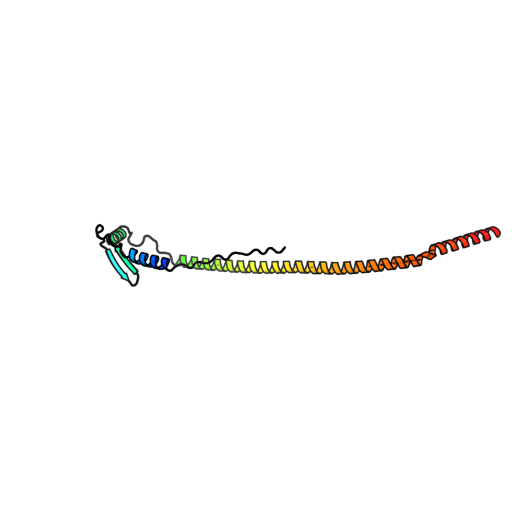 1.00 98.19 162 ARG A N 1
ATOM 1184 C CA . ARG A 1 162 ? 38.688 6.695 -44.967 1.00 98.19 162 ARG A CA 1
ATOM 1185 C C . ARG A 1 162 ? 39.450 7.955 -44.560 1.00 98.19 162 ARG A C 1
ATOM 1187 O O . ARG A 1 162 ? 40.322 8.398 -45.297 1.00 98.19 162 ARG A O 1
ATOM 1194 N N . ILE A 1 163 ? 39.163 8.500 -43.379 1.00 98.19 163 ILE A N 1
ATOM 1195 C CA . ILE A 1 163 ? 39.882 9.665 -42.843 1.00 98.19 163 ILE A CA 1
ATOM 1196 C C . ILE A 1 163 ? 41.363 9.335 -42.608 1.00 98.19 163 ILE A C 1
ATOM 1198 O O . ILE A 1 163 ? 42.232 10.131 -42.963 1.00 98.19 163 ILE A O 1
ATOM 1202 N N . ARG A 1 164 ? 41.675 8.160 -42.044 1.00 98.25 164 ARG A N 1
ATOM 1203 C CA . ARG A 1 164 ? 43.069 7.719 -41.854 1.00 98.25 164 ARG A CA 1
ATOM 1204 C C . ARG A 1 164 ? 43.800 7.519 -43.177 1.00 98.25 164 ARG A C 1
ATOM 1206 O O . ARG A 1 164 ? 44.947 7.942 -43.288 1.00 98.25 164 ARG A O 1
ATOM 1213 N N . ASP A 1 165 ? 43.139 6.935 -44.169 1.00 98.19 165 ASP A N 1
ATOM 1214 C CA . ASP A 1 165 ? 43.712 6.751 -45.502 1.00 98.19 165 ASP A CA 1
ATOM 1215 C C . ASP A 1 165 ? 44.005 8.117 -46.149 1.00 98.19 165 ASP A C 1
ATOM 1217 O O . ASP A 1 165 ? 45.121 8.349 -46.612 1.00 98.19 165 ASP A O 1
ATOM 1221 N N . MET A 1 166 ? 43.059 9.067 -46.083 1.00 97.94 166 MET A N 1
ATOM 1222 C CA . MET A 1 166 ? 43.266 10.451 -46.538 1.00 97.94 166 MET A CA 1
ATOM 1223 C C . MET A 1 166 ? 44.456 11.112 -45.836 1.00 97.94 166 MET A C 1
ATOM 1225 O O . MET A 1 166 ? 45.310 11.704 -46.497 1.00 97.94 166 MET A O 1
ATOM 1229 N N . LYS A 1 167 ? 44.557 10.969 -44.511 1.00 97.94 167 LYS A N 1
ATOM 1230 C CA . LYS A 1 167 ? 45.701 11.475 -43.747 1.00 97.94 167 LYS A CA 1
ATOM 1231 C C . LYS A 1 167 ? 47.023 10.878 -44.250 1.00 97.94 167 LYS A C 1
ATOM 1233 O O . LYS A 1 167 ? 47.952 11.629 -44.519 1.00 97.94 167 LYS A O 1
ATOM 1238 N N . GLY A 1 168 ? 47.100 9.561 -44.440 1.00 97.94 168 GLY A N 1
ATOM 1239 C CA . GLY A 1 168 ? 48.314 8.909 -44.945 1.00 97.94 168 GLY A CA 1
ATOM 1240 C C . GLY A 1 168 ? 48.694 9.354 -46.362 1.00 97.94 168 GLY A C 1
ATOM 1241 O O . GLY A 1 168 ? 49.878 9.486 -46.678 1.00 97.94 168 GLY A O 1
ATOM 1242 N N . THR A 1 169 ? 47.706 9.633 -47.221 1.00 97.38 169 THR A N 1
ATOM 1243 C CA . THR A 1 169 ? 47.978 10.217 -48.546 1.00 97.38 169 THR A CA 1
ATOM 1244 C C . THR A 1 169 ? 48.524 11.640 -48.453 1.00 97.38 169 THR A C 1
ATOM 1246 O O . THR A 1 169 ? 49.473 11.959 -49.165 1.00 97.38 169 THR A O 1
ATOM 1249 N N . LEU A 1 170 ? 47.990 12.462 -47.545 1.00 97.25 170 LEU A N 1
ATOM 1250 C CA . LEU A 1 170 ? 48.487 13.813 -47.277 1.00 97.25 170 LEU A CA 1
ATOM 1251 C C . LEU A 1 170 ? 49.937 13.789 -46.779 1.00 97.25 170 LEU A C 1
ATOM 1253 O O . LEU A 1 170 ? 50.776 14.488 -47.336 1.00 97.25 170 LEU A O 1
ATOM 1257 N N . GLU A 1 171 ? 50.260 12.922 -45.818 1.00 97.19 171 GLU A N 1
ATOM 1258 C CA . GLU A 1 171 ? 51.623 12.786 -45.281 1.00 97.19 171 GLU A CA 1
ATOM 1259 C C . GLU A 1 171 ? 52.642 12.375 -46.361 1.00 97.19 171 GLU A C 1
ATOM 1261 O O . GLU A 1 171 ? 53.772 12.865 -46.377 1.00 97.19 171 GLU A O 1
ATOM 1266 N N . ARG A 1 172 ? 52.251 11.510 -47.308 1.00 96.44 172 ARG A N 1
ATOM 1267 C CA . ARG A 1 172 ? 53.106 11.161 -48.456 1.00 96.44 172 ARG A CA 1
ATOM 1268 C C . ARG A 1 172 ? 53.338 12.338 -49.393 1.00 96.44 172 ARG A C 1
ATOM 1270 O O . ARG A 1 172 ? 54.464 12.517 -49.846 1.00 96.44 172 ARG A O 1
ATOM 1277 N N . LEU A 1 173 ? 52.293 13.108 -49.700 1.00 96.12 173 LEU A N 1
ATOM 1278 C CA . LEU A 1 173 ? 52.419 14.295 -50.549 1.00 96.12 173 LEU A CA 1
ATOM 1279 C C . LEU A 1 173 ? 53.333 15.336 -49.897 1.00 96.12 173 LEU A C 1
ATOM 1281 O O . LEU A 1 173 ? 54.223 15.858 -50.559 1.00 96.12 173 LEU A O 1
ATOM 1285 N N . GLU A 1 174 ? 53.187 15.569 -48.593 1.00 96.00 174 GLU A N 1
ATOM 1286 C CA . GLU A 1 174 ? 54.075 16.462 -47.843 1.00 96.00 174 GLU A CA 1
ATOM 1287 C C . GLU A 1 174 ? 55.5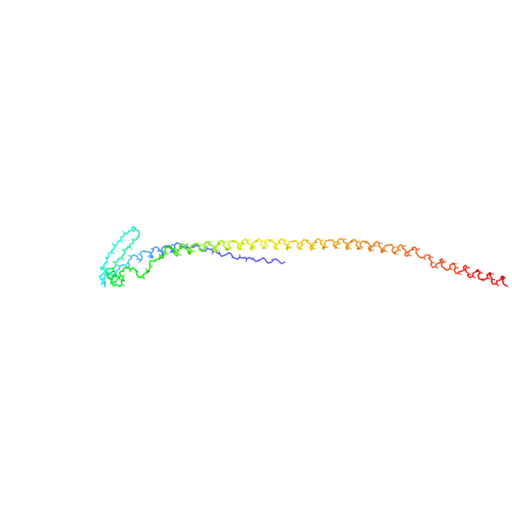39 16.007 -47.877 1.00 96.00 174 GLU A C 1
ATOM 1289 O O . GLU A 1 174 ? 56.436 16.841 -47.979 1.00 96.00 174 GLU A O 1
ATOM 1294 N N . GLY A 1 175 ? 55.797 14.698 -47.816 1.00 94.69 175 GLY A N 1
ATOM 1295 C CA . GLY A 1 175 ? 57.148 14.139 -47.915 1.00 94.69 175 GLY A CA 1
ATOM 1296 C C . GLY A 1 175 ? 57.812 14.316 -49.285 1.00 94.69 175 GLY A C 1
ATOM 1297 O O . GLY A 1 175 ? 59.034 14.279 -49.357 1.00 94.69 175 GLY A O 1
ATOM 1298 N N . LEU A 1 176 ? 57.036 14.521 -50.355 1.00 93.12 176 LEU A N 1
ATOM 1299 C CA . LEU A 1 176 ? 57.550 14.829 -51.697 1.00 93.12 176 LEU A CA 1
ATOM 1300 C C . LEU A 1 176 ? 57.820 16.328 -51.905 1.00 93.12 176 LEU A C 1
ATOM 1302 O O . LEU A 1 176 ? 58.497 16.697 -52.861 1.00 93.12 176 LEU A O 1
ATOM 1306 N N . CYS A 1 177 ? 57.264 17.189 -51.048 1.00 83.38 177 CYS A N 1
ATOM 1307 C CA . CYS A 1 177 ? 57.410 18.645 -51.120 1.00 83.38 177 CYS A CA 1
ATOM 1308 C C . CYS A 1 177 ? 58.463 19.210 -50.147 1.00 83.38 177 CYS A C 1
ATOM 1310 O O . CYS A 1 177 ? 58.625 20.429 -50.086 1.00 83.38 177 CYS A O 1
ATOM 1312 N N . LYS A 1 178 ? 59.142 18.350 -49.383 1.00 62.75 178 LYS A N 1
ATOM 1313 C CA . LYS A 1 178 ? 60.308 18.680 -48.551 1.00 62.75 178 LYS A CA 1
ATOM 1314 C C . LYS A 1 178 ? 61.587 18.283 -49.273 1.00 62.75 178 LYS A C 1
ATOM 1316 O O . LYS A 1 178 ? 62.571 19.036 -49.128 1.00 62.75 178 LYS A O 1
#

Sequence (178 aa):
MAEGWHVPAAEVEGPGQQEQLAAERSLEALSLECGAASALELEGSVRREGLLTHFVASNLQRKIQLSAPAASAIPPVDPAALRDLVALAGQVAAQVDELLRSVHCGLQALTALSVGCIQTYRDGVESLGEAVDTSIRAMYTLVARCEELDLAMQPVPALARRIRDMKGTLERLEGLCK

InterPro domains:
  IPR019314 BLOC-1-related complex subunit 6 [PTHR13440] (71-178)
  IPR046465 BLOC-1-related complex subunit 6, C-terminal helix [PF10157] (75-174)

Secondary structure (DSSP, 8-state):
-----PPPP---PPPPHHHHHHHHHHHHHTTS-----SS----EEEEEETTEEEEEEHHHHHHHHHHSPSS-SSPPP-HHHHHHHHHHHHHHHHHHHHHHHHHHHHHHHHHHHHHHHHHHHHHHHHHHHHHHHHHHHHHHHHHHHHHHHHHHHTTHHHHHHHHHHHHHHHHHHHHH--

Organism: NCBI:txid55544

Radius of gyration: 54.59 Å; chains: 1; bounding box: 119×65×125 Å